Protein AF-A0A940UL71-F1 (afdb_monomer)

Structure (mmCIF, N/CA/C/O backbone):
data_AF-A0A940UL71-F1
#
_entry.id   AF-A0A940UL71-F1
#
loop_
_atom_site.group_PDB
_atom_site.id
_atom_site.type_symbol
_atom_site.label_atom_id
_atom_site.label_alt_id
_atom_site.label_comp_id
_atom_site.label_asym_id
_atom_site.label_entity_id
_atom_site.label_seq_id
_atom_site.pdbx_PDB_ins_code
_atom_site.Cartn_x
_atom_site.Cartn_y
_atom_site.Cartn_z
_atom_site.occupancy
_atom_site.B_iso_or_equiv
_atom_site.auth_seq_id
_atom_site.auth_comp_id
_atom_site.auth_asym_id
_atom_site.auth_atom_id
_atom_site.pdbx_PDB_model_num
ATOM 1 N 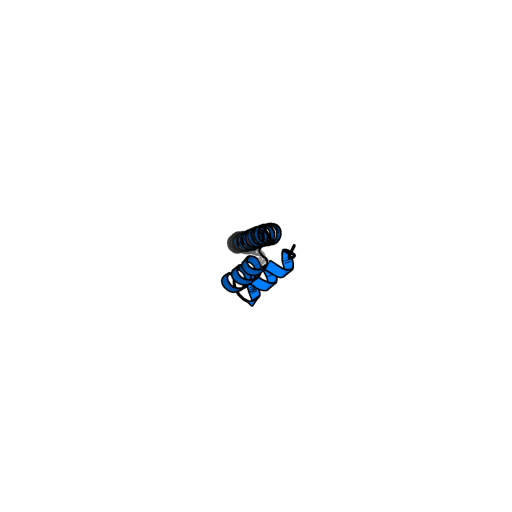N . MET A 1 1 ? 7.246 9.599 -7.512 1.00 85.38 1 MET A N 1
ATOM 2 C CA . MET A 1 1 ? 6.821 8.938 -6.271 1.00 85.38 1 MET A CA 1
ATOM 3 C C . MET A 1 1 ? 5.314 9.070 -6.183 1.00 85.38 1 MET A C 1
ATOM 5 O O . MET A 1 1 ? 4.833 10.200 -6.195 1.00 85.38 1 MET A O 1
ATOM 9 N N . ILE A 1 2 ? 4.578 7.961 -6.223 1.00 91.38 2 ILE A N 1
ATOM 10 C CA . ILE A 1 2 ? 3.111 7.973 -6.139 1.00 91.38 2 ILE A CA 1
ATOM 11 C C . ILE A 1 2 ? 2.707 8.477 -4.750 1.00 91.38 2 ILE A C 1
ATOM 13 O O . ILE A 1 2 ? 3.320 8.111 -3.747 1.00 91.38 2 ILE A O 1
ATOM 17 N N . LYS A 1 3 ? 1.697 9.347 -4.684 1.00 95.62 3 LYS A N 1
ATOM 18 C CA . LYS A 1 3 ? 1.222 9.884 -3.408 1.00 95.62 3 LYS A CA 1
ATOM 19 C C . LYS A 1 3 ? 0.530 8.795 -2.591 1.00 95.62 3 LYS A C 1
ATOM 21 O O . LYS A 1 3 ? -0.170 7.944 -3.135 1.00 95.62 3 LYS A O 1
ATOM 26 N N . ILE A 1 4 ? 0.687 8.870 -1.273 1.00 94.69 4 ILE A N 1
ATOM 27 C CA . ILE A 1 4 ? 0.092 7.914 -0.331 1.00 94.69 4 ILE A CA 1
ATOM 28 C C . ILE A 1 4 ? -1.440 7.919 -0.442 1.00 94.69 4 ILE A C 1
ATOM 30 O O . ILE A 1 4 ? -2.032 6.848 -0.524 1.00 94.69 4 ILE A O 1
ATOM 34 N N . ASP A 1 5 ? -2.073 9.091 -0.544 1.00 93.94 5 ASP A N 1
ATOM 35 C CA . ASP A 1 5 ? -3.538 9.208 -0.645 1.00 93.94 5 ASP A CA 1
ATOM 36 C C . ASP A 1 5 ? -4.104 8.543 -1.911 1.00 93.94 5 ASP A C 1
ATOM 38 O O . ASP A 1 5 ? -5.163 7.906 -1.870 1.00 93.94 5 ASP A O 1
ATOM 42 N N . ASP A 1 6 ? -3.374 8.640 -3.028 1.00 96.38 6 ASP A N 1
ATOM 43 C CA . ASP A 1 6 ? -3.735 7.988 -4.291 1.00 96.38 6 ASP A CA 1
ATOM 44 C C . ASP A 1 6 ? -3.634 6.461 -4.155 1.00 96.38 6 ASP A C 1
ATOM 46 O O . ASP A 1 6 ? -4.504 5.729 -4.631 1.00 96.38 6 ASP A O 1
ATOM 50 N N . LEU A 1 7 ? -2.604 5.970 -3.454 1.00 96.75 7 LEU A N 1
ATOM 51 C CA . LEU A 1 7 ? -2.424 4.545 -3.172 1.00 96.75 7 LEU A CA 1
ATOM 52 C C . LEU A 1 7 ? -3.501 4.017 -2.225 1.00 96.75 7 LEU A C 1
ATOM 54 O O . LEU A 1 7 ? -4.079 2.974 -2.508 1.00 96.75 7 LEU A O 1
ATOM 58 N N . MET A 1 8 ? -3.825 4.738 -1.151 1.00 96.12 8 MET A N 1
ATOM 59 C CA . MET A 1 8 ? -4.893 4.356 -0.220 1.00 96.12 8 MET A CA 1
ATOM 60 C C . MET A 1 8 ? -6.253 4.309 -0.923 1.00 96.12 8 MET A C 1
ATOM 62 O O . MET A 1 8 ? -6.968 3.309 -0.828 1.00 96.12 8 MET A O 1
ATOM 66 N N . SER A 1 9 ? -6.578 5.347 -1.700 1.00 96.25 9 SER A N 1
ATOM 67 C CA . SER A 1 9 ? -7.803 5.393 -2.508 1.00 96.25 9 SER A CA 1
ATOM 68 C C . SER A 1 9 ? -7.845 4.259 -3.532 1.00 96.25 9 SER A C 1
ATOM 70 O O . SER A 1 9 ? -8.888 3.639 -3.739 1.00 96.25 9 SER A O 1
ATOM 72 N N . GLY A 1 10 ? -6.705 3.960 -4.158 1.00 97.12 10 GLY A N 1
ATOM 73 C CA . GLY A 1 10 ? -6.556 2.851 -5.089 1.00 97.12 10 GLY A CA 1
ATOM 74 C C . GLY A 1 10 ? -6.759 1.491 -4.422 1.00 97.12 10 GLY A C 1
ATOM 75 O O . GLY A 1 10 ? -7.497 0.665 -4.951 1.00 97.12 10 GLY A O 1
ATOM 76 N N . ILE A 1 11 ? -6.181 1.270 -3.237 1.00 96.62 11 ILE A N 1
ATOM 77 C CA . ILE A 1 11 ? -6.340 0.027 -2.470 1.00 96.62 11 ILE A CA 1
ATOM 78 C C . ILE A 1 11 ? -7.811 -0.176 -2.099 1.00 96.62 11 ILE A C 1
ATOM 80 O O . ILE A 1 11 ? -8.335 -1.273 -2.277 1.00 96.62 11 ILE A O 1
ATOM 84 N N . MET A 1 12 ? -8.497 0.876 -1.642 1.00 94.56 12 MET A N 1
ATOM 85 C CA . MET A 1 12 ? -9.918 0.809 -1.283 1.00 94.56 12 MET A CA 1
ATOM 86 C C . MET A 1 12 ? -10.832 0.521 -2.482 1.00 94.56 12 MET A C 1
ATOM 88 O O . MET A 1 12 ? -11.833 -0.172 -2.329 1.00 94.56 12 MET A O 1
ATOM 92 N N . ARG A 1 13 ? -10.509 1.046 -3.671 1.00 97.19 13 ARG A N 1
ATOM 93 C CA . ARG A 1 13 ? -11.356 0.913 -4.872 1.00 97.19 13 ARG A CA 1
ATOM 94 C C . ARG A 1 13 ? -11.066 -0.336 -5.694 1.00 97.19 13 ARG A C 1
ATOM 96 O O . ARG A 1 13 ? -11.990 -0.949 -6.216 1.00 97.19 13 ARG A O 1
ATOM 103 N N . TYR A 1 14 ? -9.793 -0.680 -5.843 1.00 96.31 14 TYR A N 1
ATOM 104 C CA . TYR A 1 14 ? -9.328 -1.708 -6.775 1.00 96.31 14 TYR A CA 1
ATOM 105 C C . TYR A 1 14 ? -8.699 -2.909 -6.070 1.00 96.31 14 TYR A C 1
ATOM 107 O O . TYR A 1 14 ? -8.418 -3.914 -6.718 1.00 96.31 14 TYR A O 1
ATOM 115 N N . GLY A 1 15 ? -8.496 -2.840 -4.756 1.00 95.44 15 GLY A N 1
ATOM 116 C CA . GLY A 1 15 ? -7.888 -3.906 -3.974 1.00 95.44 15 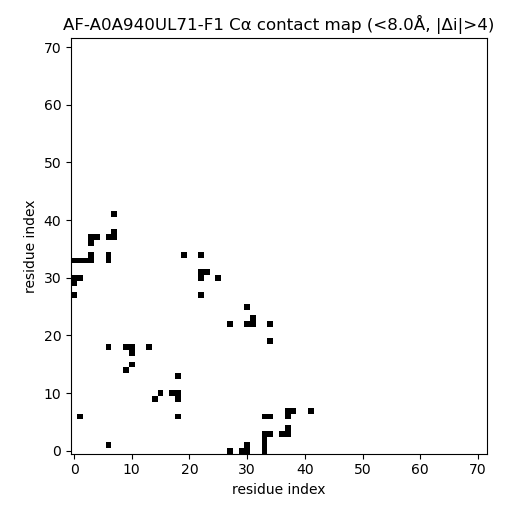GLY A CA 1
ATOM 117 C C . GLY A 1 15 ? -6.360 -3.887 -4.002 1.00 95.44 15 GLY A C 1
ATOM 118 O O . GLY A 1 15 ? -5.714 -3.336 -4.896 1.00 95.44 15 GLY A O 1
ATOM 119 N N . ARG A 1 16 ? -5.778 -4.540 -2.991 1.00 96.38 16 ARG A N 1
ATOM 120 C CA . ARG A 1 16 ? -4.328 -4.571 -2.747 1.00 96.38 16 ARG A CA 1
ATOM 121 C C . ARG A 1 16 ? -3.542 -5.140 -3.925 1.00 96.38 16 ARG A C 1
ATOM 123 O O . ARG A 1 16 ? -2.599 -4.508 -4.377 1.00 96.38 16 ARG A O 1
ATOM 130 N N . GLY A 1 17 ? -3.967 -6.283 -4.467 1.00 96.62 17 GLY A N 1
ATOM 131 C CA . GLY A 1 17 ? -3.251 -6.958 -5.558 1.00 96.62 17 GLY A CA 1
ATOM 132 C C . GLY A 1 17 ? -3.094 -6.095 -6.814 1.00 96.62 17 GLY A C 1
ATOM 133 O O . GLY A 1 17 ? -2.007 -6.025 -7.379 1.00 96.62 17 GLY A O 1
ATOM 134 N N . ASN A 1 18 ? -4.142 -5.361 -7.203 1.00 96.94 18 ASN A N 1
ATOM 135 C CA . ASN A 1 18 ? -4.088 -4.470 -8.366 1.00 96.94 18 ASN A CA 1
ATOM 136 C C . ASN A 1 18 ? -3.133 -3.289 -8.141 1.00 96.94 18 ASN A C 1
ATOM 138 O O . ASN A 1 18 ? -2.386 -2.911 -9.043 1.00 96.94 18 ASN A O 1
ATOM 142 N N . MET A 1 19 ? -3.117 -2.730 -6.929 1.00 97.50 19 MET A N 1
ATOM 143 C CA . MET A 1 19 ? -2.201 -1.640 -6.592 1.00 97.50 19 MET A CA 1
ATOM 144 C C . MET A 1 19 ? -0.752 -2.114 -6.445 1.00 97.50 19 MET A C 1
ATOM 146 O O . MET A 1 19 ? 0.157 -1.394 -6.853 1.00 97.50 19 MET A O 1
ATOM 150 N N . GLN A 1 20 ? -0.527 -3.330 -5.940 1.00 96.56 20 GLN A N 1
ATOM 151 C CA . GLN A 1 20 ? 0.797 -3.958 -5.910 1.00 96.56 20 GLN A CA 1
ATOM 152 C C . GLN A 1 20 ? 1.351 -4.152 -7.315 1.00 96.56 20 GLN A C 1
ATOM 154 O O . GLN A 1 20 ? 2.497 -3.784 -7.563 1.00 96.56 20 GLN A O 1
ATOM 159 N N . ASP A 1 21 ? 0.542 -4.675 -8.240 1.00 97.38 21 ASP A N 1
ATOM 160 C CA . ASP A 1 21 ? 0.971 -4.872 -9.625 1.00 97.38 21 ASP A CA 1
ATOM 161 C C . ASP A 1 21 ? 1.282 -3.530 -10.311 1.00 97.38 21 ASP A C 1
ATOM 163 O O . ASP A 1 21 ? 2.302 -3.390 -10.986 1.00 97.38 21 ASP A O 1
ATOM 167 N N . LEU A 1 22 ? 0.466 -2.496 -10.065 1.00 96.44 22 LEU A N 1
ATOM 168 C CA . LEU A 1 22 ? 0.720 -1.137 -10.553 1.00 96.44 22 LEU A CA 1
ATOM 169 C C . LEU A 1 22 ? 2.057 -0.582 -10.045 1.00 96.44 22 LEU A C 1
ATOM 171 O O . LEU A 1 22 ? 2.845 -0.067 -10.838 1.00 96.44 22 LEU A O 1
ATOM 175 N N . VAL A 1 23 ? 2.331 -0.703 -8.745 1.00 96.88 23 VAL A N 1
ATOM 176 C CA . VAL A 1 23 ? 3.574 -0.217 -8.126 1.00 96.88 23 VAL A CA 1
ATOM 177 C C . VAL A 1 23 ? 4.781 -1.030 -8.602 1.00 96.88 23 VAL A C 1
ATOM 179 O O . VAL A 1 23 ? 5.820 -0.459 -8.927 1.00 96.88 23 VAL A O 1
ATOM 182 N N . ALA A 1 24 ? 4.653 -2.352 -8.729 1.00 95.56 24 ALA A N 1
ATOM 183 C CA . ALA A 1 24 ? 5.726 -3.212 -9.226 1.00 95.56 24 ALA A CA 1
ATOM 184 C C . ALA A 1 24 ? 6.152 -2.837 -10.657 1.00 95.56 24 ALA A C 1
ATOM 186 O O . ALA A 1 24 ? 7.342 -2.865 -10.988 1.00 95.56 24 ALA A O 1
ATOM 187 N N . ARG A 1 25 ? 5.199 -2.417 -11.500 1.00 96.69 25 ARG A N 1
ATOM 188 C CA . ARG A 1 25 ? 5.464 -1.974 -12.879 1.00 96.69 25 ARG A CA 1
ATOM 189 C C . ARG A 1 25 ? 6.268 -0.680 -12.963 1.00 96.69 25 ARG A C 1
ATOM 191 O O . ARG A 1 25 ? 6.947 -0.485 -13.971 1.00 96.69 25 ARG A O 1
ATOM 198 N N . THR A 1 26 ? 6.246 0.180 -11.941 1.00 95.75 26 THR A N 1
ATOM 199 C CA . THR A 1 26 ? 7.049 1.415 -11.958 1.00 95.75 26 THR A CA 1
ATOM 200 C C . THR A 1 26 ? 8.537 1.145 -11.758 1.00 95.75 26 THR A C 1
ATOM 202 O O . THR A 1 26 ? 9.359 1.986 -12.120 1.00 95.75 26 THR A O 1
ATOM 205 N N . LYS A 1 27 ? 8.897 -0.027 -11.201 1.00 93.94 27 LYS A N 1
ATOM 206 C CA . LYS A 1 27 ? 10.278 -0.426 -10.868 1.00 93.94 27 LYS A CA 1
ATOM 207 C C . LYS A 1 27 ? 11.017 0.616 -10.015 1.00 93.94 27 LYS A C 1
ATOM 209 O O . LYS A 1 27 ? 12.244 0.673 -10.016 1.00 93.94 27 LYS A O 1
ATOM 214 N N . SER A 1 28 ? 10.266 1.441 -9.289 1.00 96.69 28 SER A N 1
ATOM 215 C CA . SER A 1 28 ? 10.778 2.533 -8.472 1.00 96.69 28 SER A CA 1
ATOM 216 C C . SER A 1 28 ? 10.741 2.129 -6.999 1.00 96.69 28 SER A C 1
ATOM 218 O O . SER A 1 28 ? 9.653 1.952 -6.444 1.00 96.69 28 SER A O 1
ATOM 220 N N . PRO A 1 29 ? 11.898 2.038 -6.317 1.00 94.94 29 PRO A N 1
ATOM 221 C CA . PRO A 1 29 ? 11.935 1.776 -4.879 1.00 94.94 29 PRO A CA 1
ATOM 222 C C . PRO A 1 29 ? 11.141 2.806 -4.066 1.00 94.94 29 PRO A C 1
ATOM 224 O O . PRO A 1 29 ? 10.549 2.460 -3.048 1.00 94.94 29 PRO A O 1
ATOM 227 N N . GLY A 1 30 ? 11.080 4.060 -4.531 1.00 97.50 30 GLY A N 1
ATOM 228 C CA . GLY A 1 30 ? 10.296 5.109 -3.880 1.00 97.50 30 GLY A CA 1
ATOM 229 C C . GLY A 1 30 ? 8.797 4.811 -3.889 1.00 97.50 30 GLY A C 1
ATOM 230 O O . GLY A 1 30 ? 8.137 4.982 -2.869 1.00 97.50 30 GLY A O 1
ATOM 231 N N . ASP A 1 31 ? 8.269 4.296 -5.001 1.00 96.31 31 ASP A N 1
ATOM 232 C CA . ASP A 1 31 ? 6.849 3.933 -5.089 1.00 96.31 31 ASP A CA 1
ATOM 233 C C . ASP A 1 31 ? 6.530 2.705 -4.227 1.00 96.31 31 ASP A C 1
ATOM 235 O O . ASP A 1 31 ? 5.469 2.651 -3.607 1.00 96.31 31 ASP A O 1
ATOM 239 N N . VAL A 1 32 ? 7.471 1.758 -4.115 1.00 96.06 32 VAL A N 1
ATOM 240 C CA . VAL A 1 32 ? 7.350 0.612 -3.198 1.00 96.06 32 VAL A CA 1
ATOM 241 C C . VAL A 1 32 ? 7.278 1.079 -1.743 1.00 96.06 32 VAL A C 1
ATOM 243 O O . VAL A 1 32 ? 6.414 0.625 -0.992 1.00 96.06 32 VAL A O 1
ATOM 246 N N . ILE A 1 33 ? 8.141 2.018 -1.340 1.00 97.00 33 ILE A N 1
ATOM 247 C CA . ILE A 1 33 ? 8.121 2.594 0.013 1.00 97.00 33 ILE A CA 1
ATOM 248 C C . ILE A 1 33 ? 6.787 3.299 0.276 1.00 97.00 33 ILE A C 1
ATOM 250 O O . ILE A 1 33 ? 6.171 3.066 1.318 1.00 97.00 33 ILE A O 1
ATOM 254 N N . SER A 1 34 ? 6.310 4.117 -0.667 1.00 97.00 34 SER A N 1
ATOM 255 C CA . SER A 1 34 ? 5.017 4.799 -0.539 1.00 97.00 34 SER A CA 1
ATOM 256 C C . SER A 1 34 ? 3.845 3.821 -0.434 1.00 97.00 34 SER A C 1
ATOM 258 O O . SER A 1 34 ? 2.932 4.053 0.356 1.00 97.00 34 SER A O 1
ATOM 260 N N . TYR A 1 35 ? 3.887 2.696 -1.153 1.00 97.25 35 TYR A N 1
ATOM 261 C CA . TYR A 1 35 ? 2.876 1.643 -1.052 1.00 97.25 35 TYR A CA 1
ATOM 262 C C . TYR A 1 35 ? 2.863 0.965 0.321 1.00 97.25 35 TYR A C 1
ATOM 264 O O . TYR A 1 35 ? 1.804 0.835 0.933 1.00 97.25 35 TYR A O 1
ATOM 272 N N . I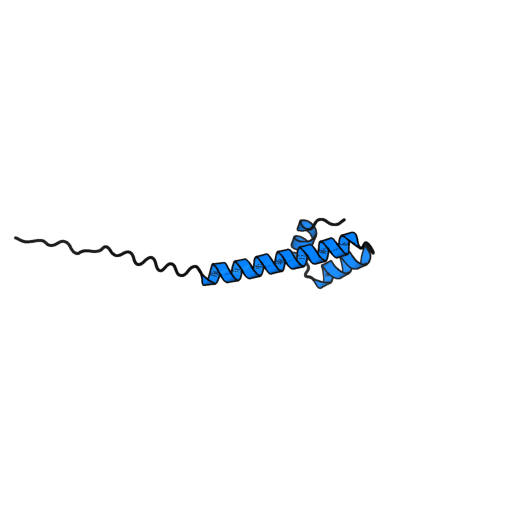LE A 1 36 ? 4.032 0.607 0.859 1.00 96.19 36 ILE A N 1
ATOM 273 C CA . ILE A 1 36 ? 4.135 0.023 2.206 1.00 96.19 36 ILE A CA 1
ATOM 274 C C . ILE A 1 36 ? 3.621 1.006 3.267 1.00 96.19 36 ILE A C 1
ATOM 276 O O . ILE A 1 36 ? 2.943 0.604 4.212 1.00 96.19 36 ILE A O 1
ATOM 280 N N . GLN A 1 37 ? 3.918 2.300 3.125 1.00 96.50 37 GLN A N 1
ATOM 281 C CA . GLN A 1 37 ? 3.394 3.328 4.025 1.00 96.50 37 GLN A CA 1
ATOM 282 C C . GLN A 1 37 ? 1.864 3.420 3.952 1.00 96.50 37 GLN A C 1
ATOM 284 O O . GLN A 1 37 ? 1.223 3.429 5.000 1.00 96.50 37 GLN A O 1
ATOM 289 N N . ALA A 1 38 ? 1.280 3.422 2.749 1.00 96.00 38 ALA A N 1
ATOM 290 C CA . ALA A 1 38 ? -0.171 3.434 2.555 1.00 96.00 38 ALA A CA 1
ATOM 291 C C . ALA A 1 38 ? -0.867 2.227 3.214 1.00 96.00 38 ALA A C 1
ATOM 293 O O . ALA A 1 38 ? -1.862 2.404 3.915 1.00 96.00 38 ALA A O 1
ATOM 294 N N . GLU A 1 39 ? -0.317 1.017 3.060 1.00 95.19 39 GLU A N 1
ATOM 295 C CA . GLU A 1 39 ? -0.818 -0.193 3.734 1.00 95.19 39 GLU A CA 1
ATOM 296 C C . GLU A 1 39 ? -0.790 -0.049 5.262 1.00 95.19 39 GLU A C 1
ATOM 298 O O . GLU A 1 39 ? -1.778 -0.347 5.932 1.00 95.19 39 GLU A O 1
ATOM 303 N N . ARG A 1 40 ? 0.311 0.471 5.826 1.00 94.38 40 ARG A N 1
ATOM 304 C CA . ARG A 1 40 ? 0.412 0.708 7.276 1.0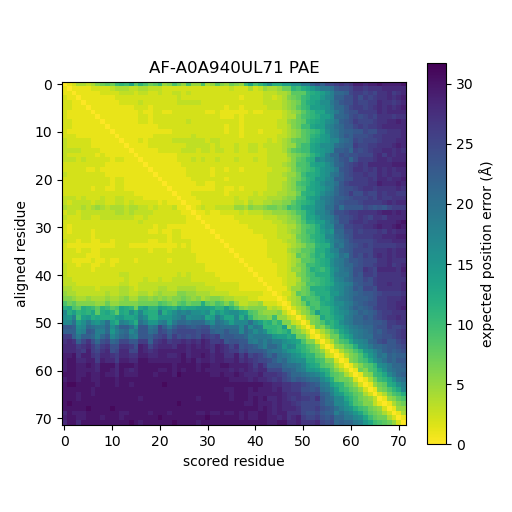0 94.38 40 ARG A CA 1
ATOM 305 C C . ARG A 1 40 ? -0.623 1.715 7.762 1.00 94.38 40 ARG A C 1
ATOM 307 O O . ARG A 1 40 ? -1.226 1.485 8.805 1.00 94.38 40 ARG A O 1
ATOM 314 N N . TYR A 1 41 ? -0.829 2.812 7.034 1.00 93.44 41 TYR A N 1
ATOM 315 C CA . TYR A 1 41 ? -1.841 3.805 7.395 1.00 93.44 41 TYR A CA 1
ATOM 316 C C . TYR A 1 41 ? -3.247 3.208 7.393 1.00 93.44 41 TYR A C 1
ATOM 318 O O . TYR A 1 41 ? -3.969 3.396 8.368 1.00 93.44 41 TYR A O 1
ATOM 326 N N . LEU A 1 42 ? -3.608 2.443 6.358 1.00 92.25 42 LEU A N 1
ATOM 327 C CA . LEU A 1 42 ? -4.902 1.757 6.298 1.00 92.25 42 LEU A CA 1
ATOM 328 C C . LEU A 1 42 ? -5.099 0.801 7.479 1.00 92.25 42 LEU A C 1
ATOM 330 O O . LEU A 1 42 ? -6.172 0.785 8.080 1.00 92.25 42 LEU A O 1
ATOM 334 N N . GLU A 1 43 ? -4.064 0.048 7.849 1.00 89.88 43 GLU A N 1
ATOM 335 C CA . GLU A 1 43 ? -4.139 -0.870 8.986 1.00 89.88 43 GLU A CA 1
ATOM 336 C C . GLU A 1 43 ? -4.301 -0.126 10.319 1.00 89.88 43 GLU A C 1
ATOM 338 O O . GLU A 1 43 ? -5.137 -0.499 11.141 1.00 89.88 43 GLU A O 1
ATOM 343 N N . PHE A 1 44 ? -3.580 0.985 10.516 1.00 88.38 44 PHE A 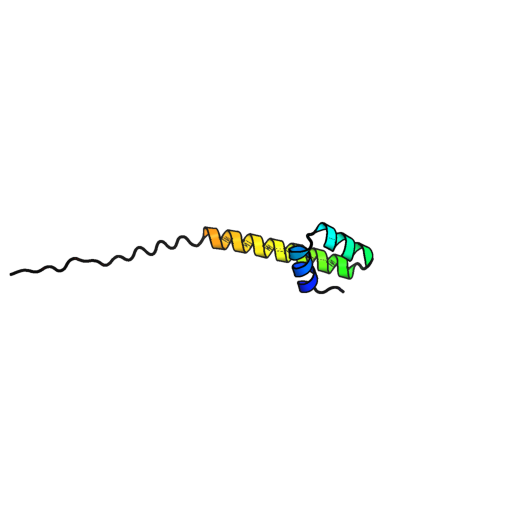N 1
ATOM 344 C CA . PHE A 1 44 ? -3.774 1.846 11.685 1.00 88.38 44 PHE A CA 1
ATOM 345 C C . PHE A 1 44 ? -5.186 2.435 11.744 1.00 88.38 44 PHE A C 1
ATOM 347 O O . PHE A 1 44 ? -5.783 2.468 12.819 1.00 88.38 44 PHE A O 1
ATOM 354 N N . THR A 1 45 ? -5.742 2.877 10.613 1.00 85.31 45 THR A N 1
ATOM 355 C CA . THR A 1 45 ? -7.122 3.376 10.554 1.00 85.31 45 THR A CA 1
ATOM 356 C C . THR A 1 45 ? -8.122 2.293 10.957 1.00 85.31 45 THR A C 1
ATOM 358 O O . THR A 1 45 ? -9.018 2.565 11.757 1.00 85.31 45 THR A O 1
ATOM 361 N N . ASN A 1 46 ? -7.943 1.059 10.481 1.00 81.50 46 ASN A N 1
ATOM 362 C CA . ASN A 1 46 ? -8.799 -0.066 10.860 1.00 81.50 46 ASN A CA 1
ATOM 363 C C . ASN A 1 46 ? -8.686 -0.394 12.355 1.00 81.50 46 ASN A C 1
ATOM 365 O O . ASN A 1 46 ? -9.703 -0.577 13.023 1.00 81.50 46 ASN A O 1
ATOM 369 N N . LEU A 1 47 ? -7.466 -0.405 12.899 1.00 78.12 47 LEU A N 1
ATOM 370 C CA . LEU A 1 47 ? -7.227 -0.667 14.317 1.00 78.12 47 LEU A CA 1
ATOM 371 C C . LEU A 1 47 ? -7.872 0.401 15.214 1.00 78.12 47 LEU A C 1
ATOM 373 O O . LEU A 1 47 ? -8.522 0.069 16.201 1.00 78.12 47 LEU A O 1
ATOM 377 N N . ILE A 1 48 ? -7.739 1.685 14.865 1.00 69.12 48 ILE A N 1
ATOM 378 C CA . ILE A 1 48 ? -8.366 2.784 15.617 1.00 69.12 48 ILE A CA 1
ATOM 379 C C . ILE A 1 48 ? -9.892 2.695 15.528 1.00 69.12 48 ILE A C 1
ATOM 381 O O . ILE A 1 48 ? -10.575 2.908 16.531 1.00 69.12 48 ILE A O 1
ATOM 385 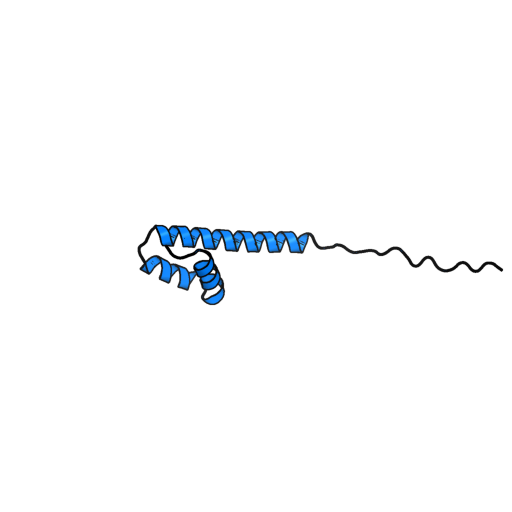N N . SER A 1 49 ? -10.441 2.347 14.360 1.00 60.66 49 SER A N 1
ATOM 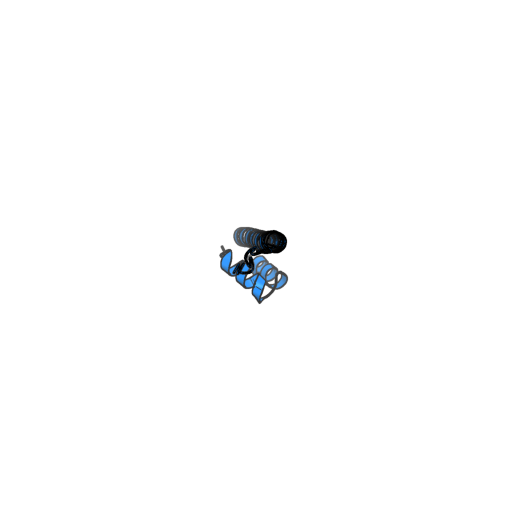386 C CA . SER A 1 49 ? -11.886 2.145 14.202 1.00 60.66 49 SER A CA 1
ATOM 387 C C . SER A 1 49 ? -12.403 1.009 15.087 1.00 60.66 49 SER A C 1
ATOM 389 O O . SER A 1 49 ? -13.502 1.110 15.629 1.00 60.66 49 SER A O 1
ATOM 391 N N . TYR A 1 50 ? -11.615 -0.049 15.271 1.00 56.59 50 TYR A N 1
ATOM 392 C CA . TYR A 1 50 ? -11.953 -1.145 16.174 1.00 56.59 50 TYR A CA 1
ATOM 393 C C . TYR A 1 50 ? -11.941 -0.684 17.642 1.00 56.59 50 TYR A C 1
ATOM 395 O O . TYR A 1 50 ? -12.942 -0.804 18.343 1.00 56.59 50 TYR A O 1
ATOM 403 N N . VAL A 1 51 ? -10.854 -0.036 18.078 1.00 56.50 51 VAL A N 1
ATOM 404 C CA . VAL A 1 51 ? -10.699 0.478 19.454 1.00 56.50 51 VAL A CA 1
ATOM 405 C C . VAL A 1 51 ? -11.782 1.499 19.822 1.00 56.50 51 VAL A C 1
ATOM 407 O O . VAL A 1 51 ? -12.272 1.508 20.947 1.00 56.50 51 VAL A O 1
ATOM 410 N N . THR A 1 52 ? -12.177 2.364 18.887 1.00 53.91 52 THR A N 1
ATOM 411 C CA . THR A 1 52 ? -13.232 3.362 19.129 1.00 53.91 52 THR A CA 1
ATOM 412 C C . THR A 1 52 ? -14.631 2.753 19.165 1.00 53.91 52 THR A C 1
ATOM 414 O O . THR A 1 52 ? -15.461 3.234 19.929 1.00 53.91 52 THR A O 1
ATOM 417 N N . THR A 1 53 ? -14.893 1.679 18.414 1.00 52.31 53 THR A N 1
ATOM 418 C CA . THR A 1 53 ? -16.178 0.962 18.479 1.00 52.31 53 THR A CA 1
ATOM 419 C C . THR A 1 53 ? -16.351 0.262 19.830 1.00 52.31 53 THR A C 1
ATOM 421 O O . THR A 1 53 ? -17.412 0.371 20.439 1.00 52.31 53 THR A O 1
ATOM 424 N N . ASP A 1 54 ? -15.290 -0.358 20.353 1.00 51.81 54 ASP A N 1
ATOM 425 C CA . ASP A 1 54 ? -15.323 -1.063 21.644 1.00 51.81 54 ASP A CA 1
ATOM 426 C C . ASP A 1 54 ? -15.377 -0.118 22.865 1.00 51.81 54 ASP A C 1
ATOM 428 O O . ASP A 1 54 ? -15.752 -0.539 23.958 1.00 51.81 54 ASP A O 1
ATOM 432 N N . MET A 1 55 ? -15.027 1.167 22.708 1.00 51.75 55 MET A N 1
ATOM 433 C CA . MET A 1 55 ? -15.058 2.161 23.796 1.00 51.75 55 MET A CA 1
ATOM 434 C C . MET A 1 55 ? -16.329 3.024 23.846 1.00 51.75 55 MET A C 1
ATOM 436 O O . MET A 1 55 ? -16.484 3.812 24.781 1.00 51.75 55 MET A O 1
ATOM 440 N N . ILE A 1 56 ? -17.256 2.898 22.892 1.00 51.31 56 ILE A N 1
ATOM 441 C CA . ILE A 1 56 ? -18.525 3.643 22.911 1.00 51.31 56 ILE A CA 1
ATOM 442 C C . ILE A 1 56 ? -19.658 2.708 23.361 1.00 51.31 56 ILE A C 1
ATOM 444 O O . ILE A 1 56 ? -20.541 2.350 22.592 1.00 51.31 56 ILE A O 1
ATOM 448 N N . ASP A 1 57 ? -19.667 2.365 24.652 1.00 54.88 57 ASP A N 1
ATOM 449 C CA . ASP A 1 57 ? -20.893 1.994 25.376 1.00 54.88 57 ASP A CA 1
ATOM 450 C C . ASP A 1 57 ? -21.141 3.022 26.490 1.00 54.88 57 ASP A C 1
ATOM 452 O O . ASP A 1 57 ? -21.161 2.732 27.686 1.00 54.88 57 ASP A O 1
ATOM 456 N N . PHE A 1 58 ? -21.308 4.290 26.100 1.00 53.84 58 PHE A N 1
ATOM 457 C CA . PHE A 1 58 ? -21.907 5.276 26.994 1.00 53.84 58 PHE A CA 1
ATOM 458 C C . PHE A 1 58 ? -23.413 5.011 27.049 1.00 53.84 58 PHE A C 1
ATOM 460 O O . PHE A 1 58 ? -24.209 5.737 26.445 1.00 53.84 58 PHE A O 1
ATOM 467 N N . LYS A 1 59 ? -23.832 3.998 27.820 1.00 52.81 59 LYS A N 1
ATOM 468 C CA . LYS A 1 59 ? -25.186 3.977 28.384 1.00 52.81 59 LYS A CA 1
ATOM 469 C C . LYS A 1 59 ? -25.349 5.236 29.221 1.00 52.81 59 LYS A C 1
ATOM 471 O O . LYS A 1 59 ? -25.037 5.272 30.409 1.00 52.81 59 LYS A O 1
ATOM 476 N N . LYS A 1 60 ? -25.854 6.288 28.584 1.00 55.03 60 LYS A N 1
ATOM 477 C CA . LYS A 1 60 ? -26.342 7.492 29.238 1.00 55.03 60 LYS A CA 1
ATOM 478 C C . LYS A 1 60 ? -27.590 7.090 30.019 1.00 55.03 60 LYS A C 1
ATOM 480 O O . LYS A 1 60 ? -28.710 7.200 29.531 1.00 55.03 60 LYS A O 1
ATOM 485 N N . LYS A 1 61 ? -27.391 6.549 31.220 1.00 51.50 61 LYS A N 1
ATOM 486 C CA . LYS A 1 61 ? -28.461 6.357 32.191 1.00 51.50 61 LYS A CA 1
ATOM 487 C C . LYS A 1 61 ? -28.795 7.751 32.715 1.00 51.50 61 LYS A C 1
ATOM 489 O O . LYS A 1 61 ? -28.152 8.262 33.622 1.00 51.50 61 LYS A O 1
ATOM 494 N N . THR A 1 62 ? -29.717 8.429 32.041 1.00 47.91 62 THR A N 1
ATOM 495 C CA . THR A 1 62 ? -30.358 9.620 32.588 1.00 47.91 62 THR A CA 1
ATOM 496 C C . THR A 1 62 ? -31.200 9.175 33.775 1.00 47.91 62 THR A C 1
ATOM 498 O O . THR A 1 62 ? -32.333 8.729 33.607 1.00 47.91 62 THR A O 1
ATOM 501 N N . ASP A 1 63 ? -30.632 9.274 34.971 1.00 57.97 63 ASP A N 1
ATOM 502 C CA . ASP A 1 63 ? -31.425 9.466 36.177 1.00 57.97 63 ASP A CA 1
ATOM 503 C C . ASP A 1 63 ? -32.120 10.823 36.026 1.00 57.97 63 ASP A C 1
ATOM 505 O O . ASP A 1 63 ? -31.429 11.832 35.978 1.00 57.97 63 ASP A O 1
ATOM 509 N N . PHE A 1 64 ? -33.442 10.842 35.828 1.00 52.00 64 PHE A N 1
ATOM 510 C CA . PHE A 1 64 ? -34.382 11.869 36.315 1.00 52.00 64 PHE A CA 1
ATOM 511 C C . PHE A 1 64 ? -35.791 11.618 35.745 1.00 52.00 64 PHE A C 1
ATOM 513 O O . PHE A 1 64 ? -36.194 12.202 34.744 1.00 52.00 64 PHE A O 1
ATOM 520 N N . ILE A 1 65 ? -36.572 10.780 36.430 1.00 53.25 65 ILE A N 1
ATOM 521 C CA . ILE A 1 65 ? -37.991 11.070 36.679 1.00 53.25 65 ILE A CA 1
ATOM 522 C C . ILE A 1 65 ? 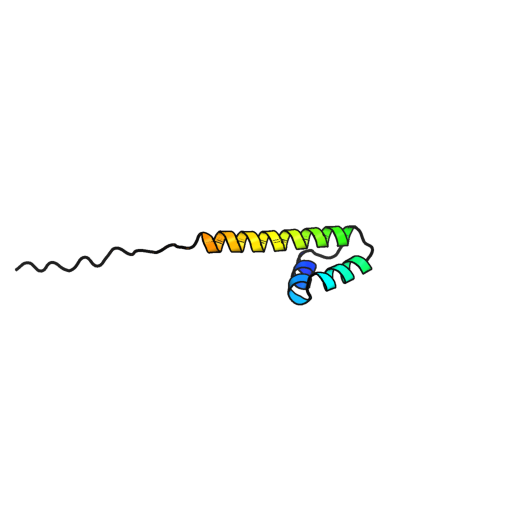-38.203 10.796 38.170 1.00 53.25 65 ILE A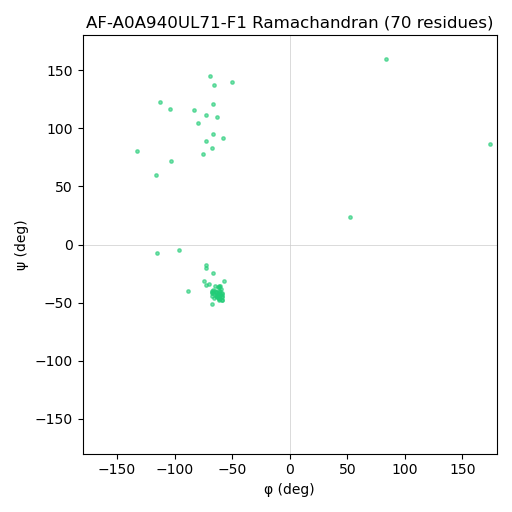 C 1
ATOM 524 O O . ILE A 1 65 ? -38.614 9.710 38.567 1.00 53.25 65 ILE A O 1
ATOM 528 N N . ALA A 1 66 ? -37.831 11.763 39.010 1.00 52.72 66 ALA A N 1
ATOM 529 C CA . ALA A 1 66 ? -38.363 11.822 40.363 1.00 52.72 66 ALA A CA 1
ATOM 530 C C . ALA A 1 66 ? -39.822 12.280 40.235 1.00 52.72 66 ALA A C 1
ATOM 532 O O . ALA A 1 66 ? -40.105 13.385 39.773 1.00 52.72 66 ALA A O 1
ATOM 533 N N . THR A 1 67 ? -40.732 11.366 40.545 1.00 57.94 67 THR A N 1
ATOM 534 C CA . THR A 1 67 ? -42.186 11.531 40.576 1.00 57.94 67 THR A CA 1
ATOM 535 C C . THR A 1 67 ? -42.577 12.777 41.385 1.00 57.94 67 THR A C 1
ATOM 537 O O . THR A 1 67 ? -41.973 13.015 42.433 1.00 57.94 67 THR A O 1
ATOM 540 N N . PRO A 1 68 ? -43.575 13.577 40.962 1.00 51.66 68 PRO A N 1
ATOM 541 C CA . PRO A 1 68 ? -44.031 14.711 41.758 1.00 51.66 68 PRO A CA 1
ATOM 542 C C . PRO A 1 68 ? -44.697 14.204 43.043 1.00 51.66 68 PRO A C 1
ATOM 544 O O . PRO A 1 68 ? -45.676 13.463 42.984 1.00 51.66 68 PRO A O 1
ATOM 547 N N . VAL A 1 69 ? -44.177 14.606 44.203 1.00 52.81 69 VAL A N 1
ATOM 548 C CA . VAL A 1 69 ? -44.876 14.437 45.482 1.00 52.81 69 VAL A CA 1
ATOM 549 C C . VAL A 1 69 ? -45.903 15.566 45.587 1.00 52.81 69 VAL A C 1
ATOM 551 O O . VAL A 1 69 ? -45.545 16.722 45.795 1.00 52.81 69 VAL A O 1
ATOM 554 N N . GLN A 1 70 ? -47.178 15.235 45.379 1.00 50.72 70 GLN A N 1
ATOM 555 C CA . GLN A 1 70 ? -48.295 16.017 45.906 1.00 50.72 70 GLN A CA 1
ATOM 556 C C . GLN A 1 70 ? -48.521 15.558 47.348 1.00 50.72 70 GLN A C 1
ATOM 558 O O . GLN A 1 70 ? -48.900 14.409 47.560 1.00 50.72 70 GLN A O 1
ATOM 563 N N . GLU A 1 71 ? -48.313 16.442 48.318 1.00 44.22 71 GLU A N 1
ATOM 564 C CA . GLU A 1 71 ? -48.874 16.285 49.662 1.00 44.22 71 GLU A CA 1
ATOM 565 C C . GLU A 1 71 ? -49.908 17.398 49.879 1.00 44.22 71 GLU A C 1
ATOM 567 O O . GLU A 1 71 ? -49.623 18.579 49.666 1.00 44.22 71 GLU A O 1
ATOM 572 N N . LEU A 1 72 ? -51.131 16.957 50.189 1.00 46.28 72 LEU A N 1
ATOM 573 C CA . LEU A 1 72 ? -52.280 17.733 50.662 1.00 46.28 72 LEU A CA 1
ATOM 574 C C . LEU A 1 72 ? -52.182 17.929 52.176 1.00 46.28 72 LEU A C 1
ATOM 576 O O . LEU A 1 72 ? -51.748 16.966 52.848 1.00 46.28 72 LEU A O 1
#

Secondary structure (DSSP, 8-state):
---HHHHHHHHHHH-HHHHHHHHHHHT-HHHHHHHHHHHHHHHHHHHHHHHHHHT-----------------

Mean predicted aligned error: 12.78 Å

Radius of gyration: 24.54 Å; Cα contacts (8 Å, |Δi|>4): 33; chains: 1; bounding box: 64×25×64 Å

Solvent-accessible surface area (backbone atoms only — not comparable to full-atom values): 4402 Å² total; per-residue (Å²): 115,62,55,42,68,60,48,42,54,39,32,75,74,64,32,59,69,56,46,49,55,57,39,60,71,66,73,38,70,60,30,48,52,30,48,56,50,25,53,52,51,52,51,50,52,52,52,52,54,50,57,54,58,76,69,66,76,78,78,79,76,76,85,79,84,80,74,84,83,83,82,134

Sequence (72 aa):
MIKIDDLMSGIMRYGRGNMQDLVARTKSPGDVISYIQAERYLEFTNLISYVTTDMIDFKKKTDFIATPVQEL

pLDDT: mean 80.27, std 19.95, range [44.22, 97.5]

Foldseek 3Di:
DDALVVLLVCCVPPNDVVSVVVLVVVVDVVSVVSNVVSVVVVVVVVVVVVVVVVPPPPPVPPPDDPDDDDDD